Protein AF-A0A850CCC5-F1 (afdb_monomer)

Sequence (129 aa):
MDALTDAELTILGLLVEHPRHGYELEHVIEERGVRNWTALGFSSIYYVLDKLAKRGLIEAIGPRTSAKSRVPFAATEAGREQCAAATREALAEPSPVRARVLVAMANSAALPDDEVAAGLAERRAALRG

Solvent-accessible surface area (backbone atoms only — not comparable to full-atom values): 7593 Å² total; per-residue (Å²): 131,84,80,72,49,73,64,46,43,51,57,46,47,57,23,60,76,40,65,40,31,62,65,54,51,51,50,51,37,59,74,68,48,46,57,81,82,40,93,66,47,78,78,48,50,60,54,42,51,52,51,38,38,76,69,56,26,29,45,70,66,64,66,88,86,55,61,77,73,80,33,30,34,30,47,32,71,64,23,47,53,51,43,55,51,51,52,52,49,61,73,69,52,92,72,84,86,87,53,71,65,60,59,48,61,76,51,44,88,81,49,59,71,66,60,54,51,48,56,53,50,52,50,53,52,67,76,72,110

Structure (mmCIF, N/CA/C/O backbone):
data_AF-A0A850CCC5-F1
#
_entry.id   AF-A0A850CCC5-F1
#
loop_
_atom_site.group_PDB
_atom_site.id
_atom_site.type_symbol
_atom_site.label_atom_id
_atom_site.label_alt_id
_atom_site.label_comp_id
_atom_site.label_asym_id
_atom_site.label_entity_id
_atom_site.label_seq_id
_atom_site.pdbx_PDB_ins_code
_atom_site.Cartn_x
_atom_site.Cartn_y
_atom_site.Cartn_z
_atom_site.occupancy
_atom_site.B_iso_or_equiv
_atom_site.auth_seq_id
_atom_site.auth_comp_id
_atom_site.auth_asym_id
_atom_site.auth_atom_id
_atom_site.pdbx_PDB_model_num
ATOM 1 N N . MET A 1 1 ? -21.504 5.387 1.496 1.00 58.50 1 MET A N 1
ATOM 2 C CA . MET A 1 1 ? -20.185 5.063 2.075 1.00 58.50 1 MET A CA 1
ATOM 3 C C . MET A 1 1 ? -19.162 5.363 1.008 1.00 58.50 1 MET A C 1
ATOM 5 O O . MET A 1 1 ? -19.323 4.852 -0.090 1.00 58.50 1 MET A O 1
ATOM 9 N N . ASP A 1 2 ? -18.180 6.208 1.301 1.00 78.31 2 ASP A N 1
ATOM 10 C CA . ASP A 1 2 ? -17.148 6.543 0.319 1.00 78.31 2 ASP A CA 1
ATOM 11 C C . ASP A 1 2 ? -16.239 5.333 0.084 1.00 78.31 2 ASP A C 1
ATOM 13 O O . ASP A 1 2 ? -15.837 4.653 1.042 1.00 78.31 2 ASP A O 1
ATOM 17 N N . ALA A 1 3 ? -15.933 5.068 -1.188 1.00 89.19 3 ALA A N 1
ATOM 18 C CA . ALA A 1 3 ? -15.021 4.007 -1.595 1.00 89.19 3 ALA A CA 1
ATOM 19 C C . ALA A 1 3 ? -13.651 4.179 -0.918 1.00 89.19 3 ALA A C 1
ATOM 21 O O . ALA A 1 3 ? -13.202 5.300 -0.657 1.00 89.19 3 ALA A O 1
ATOM 22 N N . LEU A 1 4 ? -13.002 3.060 -0.590 1.00 95.19 4 LEU A N 1
ATOM 23 C CA . LEU A 1 4 ? -11.626 3.084 -0.101 1.00 95.19 4 LEU A CA 1
ATOM 24 C C . LEU A 1 4 ? -10.692 3.351 -1.280 1.00 95.19 4 LEU A C 1
ATOM 26 O O . LEU A 1 4 ? -10.843 2.748 -2.337 1.00 95.19 4 LEU A O 1
ATOM 30 N N . THR A 1 5 ? -9.708 4.226 -1.095 1.00 94.12 5 THR A N 1
ATOM 31 C CA . THR A 1 5 ? -8.573 4.292 -2.025 1.00 94.12 5 THR A CA 1
ATOM 32 C C . THR A 1 5 ? -7.680 3.060 -1.865 1.00 94.12 5 THR A C 1
ATOM 34 O O . THR A 1 5 ? -7.700 2.423 -0.813 1.00 94.12 5 THR A O 1
ATOM 37 N N . ASP A 1 6 ? -6.815 2.767 -2.841 1.00 92.88 6 ASP A N 1
ATOM 38 C CA . ASP A 1 6 ? -5.849 1.657 -2.742 1.00 92.88 6 ASP A CA 1
ATOM 39 C C . ASP A 1 6 ? -4.980 1.750 -1.481 1.00 92.88 6 ASP A C 1
ATOM 41 O O . ASP A 1 6 ? -4.706 0.751 -0.819 1.00 92.88 6 ASP A O 1
ATOM 45 N N . ALA A 1 7 ? -4.584 2.969 -1.104 1.00 94.81 7 ALA A N 1
ATOM 46 C CA . ALA A 1 7 ? -3.826 3.236 0.113 1.00 94.81 7 ALA A CA 1
ATOM 47 C C . ALA A 1 7 ? -4.641 2.931 1.383 1.00 94.81 7 ALA A C 1
ATOM 49 O O . ALA A 1 7 ? -4.128 2.309 2.312 1.00 94.81 7 ALA A O 1
ATOM 50 N N . GLU A 1 8 ? -5.910 3.350 1.424 1.00 96.75 8 GLU A N 1
ATOM 51 C CA . GLU A 1 8 ? -6.816 3.050 2.537 1.00 96.75 8 GLU A CA 1
ATOM 52 C C . GLU A 1 8 ? -7.097 1.552 2.648 1.00 96.75 8 GLU A C 1
ATOM 54 O O . GLU A 1 8 ? -7.016 1.009 3.747 1.00 96.75 8 GLU A O 1
ATOM 59 N N . LEU A 1 9 ? -7.378 0.882 1.526 1.00 97.06 9 LEU A N 1
ATOM 60 C CA . LEU A 1 9 ? -7.625 -0.556 1.471 1.00 97.06 9 LEU A CA 1
ATOM 61 C C . LEU A 1 9 ? -6.391 -1.352 1.903 1.00 97.06 9 LEU A C 1
ATOM 63 O O . LEU A 1 9 ? -6.512 -2.291 2.684 1.00 97.06 9 LEU A O 1
ATOM 67 N N . THR A 1 10 ? -5.201 -0.940 1.463 1.00 97.25 10 THR A N 1
ATOM 68 C CA . THR A 1 10 ? -3.936 -1.575 1.851 1.00 97.25 10 THR A CA 1
ATOM 69 C C . THR A 1 10 ? -3.699 -1.471 3.357 1.00 97.25 10 THR A C 1
ATOM 71 O O . THR A 1 10 ? -3.488 -2.487 4.016 1.00 97.25 10 THR A O 1
ATOM 74 N N . ILE A 1 11 ? -3.769 -0.262 3.932 1.00 97.62 11 ILE A N 1
ATOM 75 C CA . ILE A 1 11 ? -3.559 -0.067 5.376 1.00 97.62 11 ILE A CA 1
ATOM 76 C C . ILE A 1 11 ? -4.628 -0.792 6.193 1.00 97.62 11 ILE A C 1
ATOM 78 O O . ILE A 1 11 ? -4.301 -1.447 7.181 1.00 97.62 11 ILE A O 1
ATOM 82 N N . LEU A 1 12 ? -5.896 -0.701 5.787 1.00 98.31 12 LEU A N 1
ATOM 83 C CA . LEU A 1 12 ? -6.985 -1.371 6.487 1.00 98.31 12 LEU A CA 1
ATOM 84 C C . LEU A 1 12 ? -6.821 -2.895 6.438 1.00 98.31 12 LEU A C 1
ATOM 86 O O . LEU A 1 12 ? -6.954 -3.533 7.475 1.00 98.31 12 LEU A O 1
ATOM 90 N N . GLY A 1 13 ? -6.444 -3.464 5.290 1.00 98.25 13 GLY A N 1
ATOM 91 C CA . GLY A 1 13 ? -6.158 -4.893 5.147 1.00 98.25 13 GLY A CA 1
ATOM 92 C C . GLY A 1 13 ? -5.050 -5.374 6.088 1.00 98.25 13 GLY A C 1
ATOM 93 O O . GLY A 1 13 ? -5.229 -6.367 6.790 1.00 98.25 13 GLY A O 1
ATOM 94 N N . LEU A 1 14 ? -3.950 -4.621 6.201 1.00 98.00 14 LEU A N 1
ATOM 95 C CA . LEU A 1 14 ? -2.865 -4.941 7.141 1.00 98.00 14 LEU A CA 1
ATOM 96 C C . LEU A 1 14 ? -3.310 -4.926 8.612 1.00 98.00 14 LEU A C 1
ATOM 98 O O . LEU A 1 14 ? -2.759 -5.677 9.417 1.00 98.00 14 LEU A O 1
ATOM 102 N N . LEU A 1 15 ? -4.284 -4.079 8.959 1.00 98.38 15 LEU A N 1
ATOM 103 C CA . LEU A 1 15 ? -4.872 -3.988 10.300 1.00 98.38 15 LEU A CA 1
ATOM 104 C C . LEU A 1 15 ? -5.980 -5.021 10.554 1.00 98.38 15 LEU A C 1
ATOM 106 O O . LEU A 1 15 ? -6.283 -5.319 11.710 1.00 98.38 15 LEU A O 1
ATOM 110 N N . VAL A 1 16 ? -6.592 -5.552 9.491 1.00 98.62 16 VAL A N 1
ATOM 111 C CA . VAL A 1 16 ? -7.513 -6.695 9.555 1.00 98.62 16 VAL A CA 1
ATOM 112 C C . VAL A 1 16 ? -6.747 -7.984 9.850 1.00 98.62 16 VAL A C 1
ATOM 114 O O . VAL A 1 16 ? -7.249 -8.806 10.609 1.00 98.62 16 VAL A O 1
ATOM 117 N N . GLU A 1 17 ? -5.535 -8.150 9.306 1.00 97.81 17 GLU A N 1
ATOM 118 C CA . GLU A 1 17 ? -4.666 -9.293 9.629 1.00 97.81 17 GLU A CA 1
ATOM 119 C C . GLU A 1 17 ? -4.344 -9.349 11.125 1.00 97.81 17 GLU A C 1
ATOM 121 O O . GLU A 1 17 ? -4.484 -10.397 11.752 1.00 97.81 17 GLU A O 1
ATOM 126 N N . HIS A 1 18 ? -3.916 -8.221 11.697 1.00 96.62 18 HIS A N 1
ATOM 127 C CA . HIS A 1 18 ? -3.759 -8.043 13.134 1.00 96.62 18 HIS A CA 1
ATOM 128 C C . HIS A 1 18 ? -3.542 -6.564 13.491 1.00 96.62 18 HIS A C 1
ATOM 130 O O . HIS A 1 18 ? -3.134 -5.775 12.635 1.00 96.62 18 HIS A O 1
ATOM 136 N N . PRO A 1 19 ? -3.744 -6.173 14.763 1.00 97.06 19 PRO A N 1
ATOM 137 C CA . PRO A 1 19 ? -3.399 -4.835 15.222 1.00 97.06 19 PRO A CA 1
ATOM 138 C C . PRO A 1 19 ? -1.913 -4.521 15.021 1.00 97.06 19 PRO A C 1
ATOM 140 O O . PRO A 1 19 ? -1.063 -5.389 15.240 1.00 97.06 19 PRO A O 1
ATOM 143 N N . ARG A 1 20 ? -1.598 -3.289 14.606 1.00 96.19 20 ARG A N 1
ATOM 144 C CA . ARG A 1 20 ? -0.223 -2.845 14.309 1.00 96.19 20 ARG A CA 1
ATOM 145 C C . ARG A 1 20 ? 0.005 -1.388 14.671 1.00 96.19 20 ARG A C 1
ATOM 147 O O . ARG A 1 20 ? -0.896 -0.555 14.560 1.00 96.19 20 ARG A O 1
ATOM 154 N N . HIS A 1 21 ? 1.238 -1.058 15.030 1.00 93.56 21 HIS A N 1
ATOM 155 C CA . HIS A 1 21 ? 1.696 0.327 15.097 1.00 93.56 21 HIS A CA 1
ATOM 156 C C . HIS A 1 21 ? 1.989 0.906 13.705 1.00 93.56 21 HIS A 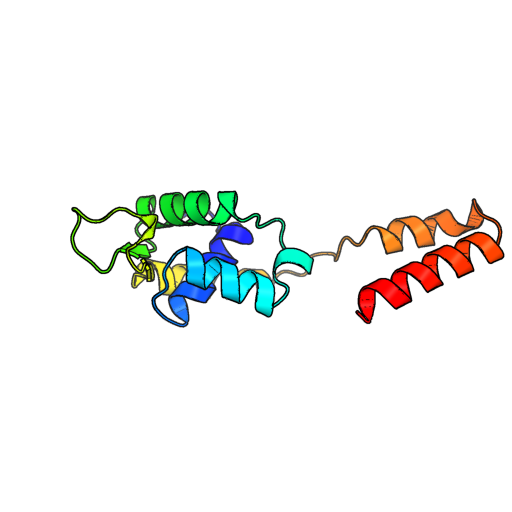C 1
ATOM 158 O O . HIS A 1 21 ? 2.266 0.178 12.753 1.00 93.56 21 HIS A O 1
ATOM 164 N N . GLY A 1 22 ? 2.028 2.240 13.599 1.00 92.12 22 GLY A N 1
ATOM 165 C CA . GLY A 1 22 ? 2.398 2.926 12.352 1.00 92.12 22 GLY A CA 1
ATOM 166 C C . GLY A 1 22 ? 3.764 2.505 11.790 1.00 92.12 22 GLY A C 1
ATOM 167 O O . GLY A 1 22 ? 3.902 2.353 10.582 1.00 92.12 22 GLY A O 1
ATOM 168 N N . TYR A 1 23 ? 4.755 2.257 12.653 1.00 92.06 23 TYR A N 1
ATOM 169 C CA . TYR A 1 23 ? 6.082 1.795 12.226 1.00 92.06 23 TYR A CA 1
ATOM 170 C C . TYR A 1 23 ? 6.095 0.323 11.779 1.00 92.06 23 TYR A C 1
ATOM 172 O O . TYR A 1 23 ? 6.888 -0.052 10.924 1.00 92.06 23 TYR A O 1
ATOM 180 N N . GLU A 1 24 ? 5.214 -0.520 12.322 1.00 94.81 24 GLU A N 1
ATOM 181 C CA . GLU A 1 24 ? 5.097 -1.921 11.891 1.00 94.81 24 GLU A CA 1
ATOM 182 C C . GLU A 1 24 ? 4.419 -2.007 10.530 1.00 94.81 24 GLU A C 1
ATOM 184 O O . GLU A 1 24 ? 4.796 -2.832 9.706 1.00 94.81 24 GLU A O 1
ATOM 189 N N . LEU A 1 25 ? 3.443 -1.128 10.275 1.00 95.69 25 LEU A N 1
ATOM 190 C CA . LEU A 1 25 ? 2.858 -0.973 8.945 1.00 95.69 25 LEU A CA 1
ATOM 191 C C . LEU A 1 25 ? 3.927 -0.578 7.926 1.00 95.69 25 LEU A C 1
ATOM 193 O O . LEU A 1 25 ? 3.985 -1.190 6.865 1.00 95.69 25 LEU A O 1
ATOM 197 N N . GLU A 1 26 ? 4.790 0.385 8.264 1.00 95.25 26 GLU A N 1
ATOM 198 C CA . GLU A 1 26 ? 5.926 0.760 7.414 1.00 95.25 26 GLU A CA 1
ATOM 199 C C . GLU A 1 26 ? 6.812 -0.445 7.090 1.00 95.25 26 GLU A C 1
ATOM 201 O O . GLU A 1 26 ? 7.096 -0.699 5.921 1.00 95.25 26 GLU A O 1
ATOM 206 N N . HIS A 1 27 ? 7.182 -1.225 8.107 1.00 95.38 27 HIS A N 1
ATOM 207 C CA . HIS A 1 27 ? 8.038 -2.391 7.921 1.00 95.38 27 HIS A CA 1
ATOM 208 C C . HIS A 1 27 ? 7.419 -3.425 6.969 1.00 95.38 27 HIS A C 1
ATOM 210 O O . HIS A 1 27 ? 8.083 -3.896 6.052 1.00 95.38 27 HIS A O 1
ATOM 216 N N . VAL A 1 28 ? 6.127 -3.724 7.125 1.00 96.31 28 VAL A N 1
ATOM 217 C CA . VAL A 1 28 ? 5.425 -4.671 6.243 1.00 96.31 28 VAL A CA 1
ATOM 218 C C . VAL A 1 28 ? 5.276 -4.130 4.821 1.00 96.31 28 VAL A C 1
ATOM 220 O O . VAL A 1 28 ? 5.346 -4.894 3.859 1.00 96.31 28 VAL A O 1
ATOM 223 N N . ILE A 1 29 ? 5.057 -2.822 4.667 1.00 95.38 29 ILE A N 1
ATOM 224 C CA . ILE A 1 29 ? 4.969 -2.162 3.357 1.00 95.38 29 ILE A CA 1
ATOM 225 C C . ILE A 1 29 ? 6.287 -2.301 2.594 1.00 95.38 29 ILE A C 1
ATOM 227 O O . ILE A 1 29 ? 6.265 -2.579 1.391 1.00 95.38 29 ILE A O 1
ATOM 231 N N . GLU A 1 30 ? 7.416 -2.131 3.282 1.00 94.25 30 GLU A N 1
ATOM 232 C CA . GLU A 1 30 ? 8.745 -2.362 2.718 1.00 94.25 30 GLU A CA 1
ATOM 233 C C . GLU A 1 30 ? 8.968 -3.840 2.394 1.00 94.25 30 GLU A C 1
ATOM 235 O O . GLU A 1 30 ? 9.267 -4.170 1.248 1.00 94.25 30 GLU A O 1
ATOM 240 N N . GLU A 1 31 ? 8.746 -4.730 3.364 1.00 95.06 31 GLU A N 1
ATOM 241 C CA . GLU A 1 31 ? 8.993 -6.172 3.236 1.00 95.06 31 GLU A CA 1
ATOM 242 C C . GLU A 1 31 ? 8.194 -6.804 2.087 1.00 95.06 31 GLU A C 1
ATOM 244 O O . GLU A 1 31 ? 8.724 -7.594 1.307 1.00 95.06 31 GLU A O 1
ATOM 249 N N . ARG A 1 32 ? 6.918 -6.431 1.936 1.00 94.38 32 ARG A N 1
ATOM 250 C CA . ARG A 1 32 ? 6.041 -6.954 0.876 1.00 94.38 32 ARG A CA 1
ATOM 251 C C . ARG A 1 32 ? 6.190 -6.212 -0.456 1.00 94.38 32 ARG A C 1
ATOM 253 O O . ARG A 1 32 ? 5.458 -6.512 -1.401 1.00 94.38 32 ARG A O 1
ATOM 260 N N . GLY A 1 33 ? 7.070 -5.211 -0.542 1.00 92.31 33 GLY A N 1
ATOM 261 C CA . GLY A 1 33 ? 7.240 -4.396 -1.744 1.00 92.31 33 GLY A CA 1
ATOM 262 C C . GLY A 1 33 ? 5.950 -3.694 -2.179 1.00 92.31 33 GLY A C 1
ATOM 263 O O . GLY A 1 33 ? 5.719 -3.507 -3.373 1.00 92.31 33 GLY A O 1
ATOM 264 N N . VAL A 1 34 ? 5.090 -3.310 -1.228 1.00 93.75 34 VAL A N 1
ATOM 265 C CA . VAL A 1 34 ? 3.768 -2.692 -1.475 1.00 93.75 34 VAL A CA 1
ATOM 266 C C . VAL A 1 34 ? 3.880 -1.427 -2.331 1.00 93.75 34 VAL A C 1
ATOM 268 O O . VAL A 1 34 ? 2.997 -1.096 -3.123 1.00 93.75 34 VAL A O 1
ATOM 271 N N . ARG A 1 35 ? 5.010 -0.727 -2.220 1.00 90.94 35 ARG A N 1
ATOM 272 C CA . ARG A 1 35 ? 5.321 0.485 -2.990 1.00 90.94 35 ARG A CA 1
ATOM 273 C C . ARG A 1 35 ? 5.551 0.242 -4.477 1.00 90.94 35 ARG A C 1
ATOM 275 O O . ARG A 1 35 ? 5.504 1.184 -5.258 1.00 90.94 35 ARG A O 1
ATOM 282 N N . ASN A 1 36 ? 5.757 -1.006 -4.889 1.00 87.00 36 ASN A N 1
ATOM 283 C CA . ASN A 1 36 ? 5.896 -1.346 -6.303 1.00 87.00 36 ASN A CA 1
ATOM 284 C C . ASN A 1 36 ? 4.560 -1.248 -7.054 1.00 87.00 36 ASN A C 1
ATOM 286 O O . ASN A 1 36 ? 4.553 -1.154 -8.280 1.00 87.00 36 ASN A O 1
ATOM 290 N N . TRP A 1 37 ? 3.437 -1.271 -6.331 1.00 85.69 37 TRP A N 1
ATOM 291 C CA . TRP A 1 37 ? 2.089 -1.259 -6.902 1.00 85.69 37 TRP A CA 1
ATOM 292 C C . TRP A 1 37 ? 1.131 -0.272 -6.212 1.00 85.69 37 TRP A C 1
ATOM 294 O O . TRP A 1 37 ? -0.007 -0.134 -6.648 1.00 85.69 37 TRP A O 1
ATOM 304 N N . THR A 1 38 ? 1.592 0.487 -5.210 1.00 85.75 38 THR A N 1
ATOM 305 C CA . THR A 1 38 ? 0.854 1.613 -4.608 1.00 85.75 38 THR A CA 1
ATOM 306 C C . THR A 1 38 ? 1.735 2.852 -4.461 1.00 85.75 38 THR A C 1
ATOM 308 O O . THR A 1 38 ? 2.943 2.755 -4.266 1.00 85.75 38 THR A O 1
ATOM 311 N N . ALA A 1 39 ? 1.127 4.042 -4.461 1.00 83.44 39 ALA A N 1
ATOM 312 C CA . ALA A 1 39 ? 1.817 5.310 -4.194 1.00 83.44 39 ALA A CA 1
ATOM 313 C C . ALA A 1 39 ? 1.974 5.621 -2.684 1.00 83.44 39 ALA A C 1
ATOM 315 O O . ALA A 1 39 ? 1.994 6.784 -2.277 1.00 83.44 39 ALA A O 1
ATOM 316 N N . LEU A 1 40 ? 2.026 4.596 -1.827 1.00 90.12 40 LEU A N 1
ATOM 317 C CA . LEU A 1 40 ? 1.988 4.753 -0.374 1.00 90.12 40 LEU A CA 1
ATOM 318 C C . LEU A 1 40 ? 3.374 5.109 0.202 1.00 90.12 40 LEU A C 1
ATOM 320 O O . LEU A 1 40 ? 4.219 4.247 0.455 1.00 90.12 40 LEU A O 1
ATOM 324 N N . GLY A 1 41 ? 3.609 6.403 0.430 1.00 89.69 41 GLY A N 1
ATOM 325 C CA . GLY A 1 41 ? 4.792 6.896 1.145 1.00 89.69 41 GLY A CA 1
ATOM 326 C C . GLY A 1 41 ? 4.652 6.806 2.670 1.00 89.69 41 GLY A C 1
ATOM 327 O O . GLY A 1 41 ? 3.540 6.746 3.192 1.00 89.69 41 GLY A O 1
ATOM 328 N N . PHE A 1 42 ? 5.772 6.868 3.399 1.00 87.19 42 PHE A N 1
ATOM 329 C CA . PHE A 1 42 ? 5.793 6.823 4.872 1.00 87.19 42 PHE A CA 1
ATOM 330 C C . PHE A 1 42 ? 4.851 7.858 5.513 1.00 87.19 42 PHE A C 1
ATOM 332 O O . PHE A 1 42 ? 3.989 7.522 6.325 1.00 87.19 42 PHE A O 1
ATOM 339 N N . SER A 1 43 ? 4.946 9.125 5.092 1.00 87.38 43 SER A N 1
ATOM 340 C CA . SER A 1 43 ? 4.088 10.207 5.600 1.00 87.38 43 SER A CA 1
ATOM 341 C C . SER A 1 43 ? 2.600 9.970 5.319 1.00 87.38 43 SER A C 1
ATOM 343 O O . SER A 1 43 ? 1.741 10.430 6.073 1.00 87.38 43 SER A O 1
ATOM 345 N N . SER A 1 44 ? 2.280 9.226 4.256 1.00 91.94 44 SER A N 1
ATOM 346 C CA . SER A 1 44 ? 0.907 8.891 3.882 1.00 91.94 44 SER A CA 1
ATOM 347 C C . SER A 1 44 ? 0.289 7.848 4.812 1.00 91.94 44 SER A C 1
ATOM 349 O O . SER A 1 44 ? -0.926 7.865 4.977 1.00 91.94 44 SER A O 1
ATOM 351 N N . ILE A 1 45 ? 1.081 6.994 5.474 1.00 94.88 45 ILE A N 1
ATOM 352 C CA . ILE A 1 45 ? 0.569 5.979 6.411 1.00 94.88 45 ILE A CA 1
ATOM 353 C C . ILE A 1 45 ? -0.215 6.648 7.539 1.00 94.88 45 ILE A C 1
ATOM 355 O O . ILE A 1 45 ? -1.377 6.327 7.771 1.00 94.88 45 ILE A O 1
ATOM 359 N N . TYR A 1 46 ? 0.387 7.631 8.209 1.00 93.12 46 TYR A N 1
ATOM 360 C CA . TYR A 1 46 ? -0.256 8.317 9.331 1.00 93.12 46 TYR A CA 1
ATOM 361 C C . TYR A 1 46 ? -1.454 9.164 8.899 1.00 93.12 46 TYR A C 1
ATOM 363 O O . TYR A 1 46 ? -2.437 9.254 9.634 1.00 93.12 46 TYR A O 1
ATOM 371 N N . TYR A 1 47 ? -1.400 9.740 7.697 1.00 94.62 47 TYR A N 1
ATOM 372 C CA . TYR A 1 47 ? -2.547 10.422 7.105 1.00 94.62 47 TYR A CA 1
ATOM 373 C C . TYR A 1 47 ? -3.718 9.454 6.862 1.00 94.62 47 TYR A C 1
ATOM 375 O O . TYR A 1 47 ? -4.855 9.751 7.231 1.00 94.62 47 TYR A O 1
ATOM 383 N N . VAL A 1 48 ? -3.442 8.277 6.293 1.00 96.38 48 VAL A N 1
ATOM 384 C CA . VAL A 1 48 ? -4.447 7.236 6.038 1.00 96.38 48 VAL A CA 1
ATOM 385 C C . VAL A 1 48 ? -5.018 6.690 7.347 1.00 96.38 48 VAL A C 1
ATOM 387 O O . VAL A 1 48 ? -6.236 6.585 7.467 1.00 96.38 48 VAL A O 1
ATOM 390 N N . LEU A 1 49 ? -4.181 6.419 8.353 1.00 96.25 49 LEU A N 1
ATOM 391 C CA . LEU A 1 49 ? -4.631 6.003 9.686 1.00 96.25 49 LEU A CA 1
ATOM 392 C C . LEU A 1 49 ? -5.592 7.028 10.304 1.00 96.25 49 LEU A C 1
ATOM 394 O O . LEU A 1 49 ? -6.662 6.662 10.784 1.00 96.25 49 LEU A O 1
ATOM 398 N N . ASP A 1 50 ? -5.255 8.319 10.256 1.00 95.19 50 ASP A N 1
ATOM 399 C CA . ASP A 1 50 ? -6.127 9.375 10.781 1.00 95.19 50 ASP A CA 1
ATOM 400 C C . ASP A 1 50 ? -7.467 9.440 10.028 1.00 95.19 50 ASP A C 1
ATOM 402 O O . ASP A 1 50 ? -8.523 9.586 10.650 1.00 95.19 50 ASP A O 1
ATOM 406 N N . LYS A 1 51 ? -7.449 9.262 8.701 1.00 96.56 51 LYS A N 1
ATOM 407 C CA . LYS A 1 51 ? -8.658 9.232 7.869 1.00 96.56 51 LYS A CA 1
ATOM 408 C C . LYS A 1 51 ? -9.539 8.015 8.174 1.00 96.56 51 LYS A C 1
ATOM 410 O O . LYS A 1 51 ? -10.744 8.176 8.361 1.00 96.56 51 LYS A O 1
ATOM 415 N N . LEU A 1 52 ? -8.958 6.820 8.284 1.00 97.69 52 LEU A N 1
ATOM 416 C CA . LEU A 1 52 ? -9.675 5.593 8.650 1.00 97.69 52 LEU A CA 1
ATOM 417 C C . LEU A 1 52 ? -10.265 5.680 10.066 1.00 97.69 52 LEU A C 1
ATOM 419 O O . LEU A 1 52 ? -11.406 5.269 10.279 1.00 97.69 52 LEU A O 1
ATOM 423 N N . ALA A 1 53 ? -9.533 6.269 11.017 1.00 96.69 53 ALA A N 1
ATOM 424 C CA . ALA A 1 53 ? -10.002 6.456 12.389 1.00 96.69 53 ALA A CA 1
ATOM 425 C C .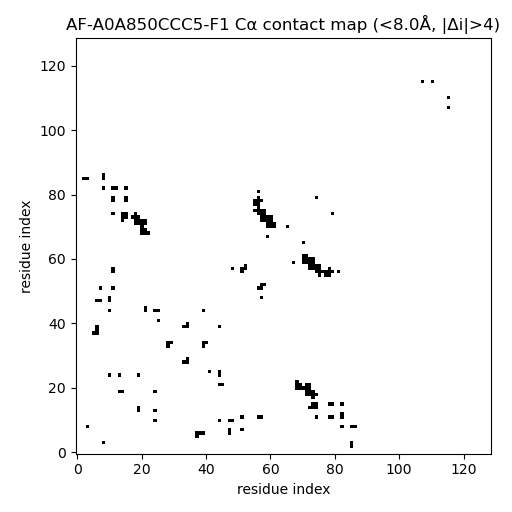 ALA A 1 53 ? -11.176 7.445 12.460 1.00 96.69 53 ALA A C 1
ATOM 427 O O . ALA A 1 53 ? -12.181 7.169 13.109 1.00 96.69 53 ALA A O 1
ATOM 428 N N . LYS A 1 54 ? -11.102 8.572 11.734 1.00 96.69 54 LYS A N 1
ATOM 429 C CA . LYS A 1 54 ? -12.215 9.537 11.610 1.00 96.69 54 LYS A CA 1
ATOM 430 C C . LYS A 1 54 ? -13.474 8.917 11.007 1.00 96.69 54 LYS A C 1
ATOM 432 O O . LYS A 1 54 ? -14.577 9.336 11.339 1.00 96.69 54 LYS A O 1
ATOM 437 N N . ARG A 1 55 ? -13.307 7.921 10.135 1.00 97.50 55 ARG A N 1
ATOM 438 C CA . ARG A 1 55 ? -14.400 7.144 9.535 1.00 97.50 55 ARG A CA 1
ATOM 439 C C . ARG A 1 55 ? -14.914 6.015 10.439 1.00 97.50 55 ARG A C 1
ATOM 441 O O . ARG A 1 55 ? -15.857 5.338 10.053 1.00 97.50 55 ARG A O 1
ATOM 448 N N . GLY A 1 56 ? -14.306 5.790 11.606 1.00 97.56 56 GLY A N 1
ATOM 449 C CA . GLY A 1 56 ? -14.680 4.710 12.525 1.00 97.56 56 GLY A CA 1
ATOM 450 C C . GLY A 1 56 ? -14.317 3.305 12.031 1.00 97.56 56 GLY A C 1
ATOM 451 O O . GLY A 1 56 ? -14.847 2.322 12.544 1.00 97.56 56 GLY A O 1
ATOM 452 N N . LEU A 1 57 ? -13.431 3.192 11.037 1.00 98.50 57 LEU A N 1
ATOM 453 C CA . LEU A 1 57 ? -13.016 1.905 10.460 1.00 98.50 57 LEU A CA 1
ATOM 454 C C . LEU A 1 57 ? -11.865 1.261 11.231 1.00 98.50 57 LEU A C 1
ATOM 456 O O . LEU A 1 57 ? -11.644 0.057 11.143 1.00 98.50 57 LEU A O 1
ATOM 460 N N . ILE A 1 58 ? -11.133 2.065 11.997 1.00 98.25 58 ILE A N 1
ATOM 461 C CA . ILE A 1 58 ? -10.090 1.599 12.904 1.00 98.25 58 ILE A CA 1
ATOM 462 C C . ILE A 1 58 ? -10.200 2.333 14.237 1.00 98.25 58 ILE A C 1
ATOM 464 O O . ILE A 1 58 ? -10.738 3.440 14.312 1.00 98.25 58 ILE A O 1
ATOM 468 N N . GLU A 1 59 ? -9.619 1.748 15.272 1.00 96.50 59 GLU A N 1
ATOM 469 C CA . GLU A 1 59 ? -9.493 2.342 16.597 1.00 96.50 59 GLU A CA 1
ATOM 470 C C . GLU A 1 59 ? -8.089 2.129 17.168 1.00 96.50 59 GLU A C 1
ATOM 472 O O . GLU A 1 59 ? -7.383 1.197 16.788 1.00 96.50 59 GLU A O 1
ATOM 477 N N . ALA A 1 60 ? -7.660 3.017 18.065 1.00 94.12 60 ALA A N 1
ATOM 478 C CA . ALA A 1 60 ? -6.379 2.886 18.749 1.00 94.12 60 ALA A CA 1
ATOM 479 C C . ALA A 1 60 ? -6.534 1.991 19.988 1.00 94.12 60 ALA A C 1
ATOM 481 O O . ALA A 1 60 ? -7.361 2.274 20.856 1.00 94.12 60 ALA A O 1
ATOM 482 N N . ILE A 1 61 ? -5.708 0.950 20.102 1.00 89.75 61 ILE A N 1
ATOM 483 C CA . ILE A 1 61 ? -5.673 0.051 21.260 1.00 89.75 61 ILE A CA 1
ATOM 484 C C . ILE A 1 61 ? -4.678 0.602 22.282 1.00 89.75 61 ILE A C 1
ATOM 486 O O . ILE A 1 61 ? -3.505 0.239 22.301 1.00 89.75 61 ILE A O 1
ATOM 490 N N . GLY A 1 62 ? -5.128 1.508 23.146 1.00 80.31 62 GLY A N 1
ATOM 491 C CA . GLY A 1 62 ? -4.290 2.010 24.233 1.00 80.31 62 GLY A CA 1
ATOM 492 C C . GLY A 1 62 ? -4.793 3.302 24.870 1.00 80.31 62 GLY A C 1
ATOM 493 O O . GLY A 1 62 ? -5.816 3.856 24.460 1.00 80.31 62 GLY A O 1
ATOM 494 N N . PRO A 1 63 ? -4.086 3.810 25.895 1.00 72.44 63 PRO A N 1
ATOM 495 C CA . PRO A 1 63 ? -4.479 5.024 26.592 1.00 72.44 63 PRO A CA 1
ATOM 496 C C . PRO A 1 63 ? -4.453 6.226 25.647 1.00 72.44 63 PRO A C 1
ATOM 498 O O . PRO A 1 63 ? -3.446 6.490 24.987 1.00 72.44 63 PRO A O 1
ATOM 501 N N . ARG A 1 64 ? -5.525 7.024 25.664 1.00 64.69 64 ARG A N 1
ATOM 502 C CA . ARG A 1 64 ? -5.673 8.255 24.862 1.00 64.69 64 ARG A CA 1
ATOM 503 C C . ARG A 1 64 ? -4.555 9.290 25.073 1.00 64.69 64 ARG A C 1
ATOM 505 O O . ARG A 1 64 ? -4.419 10.199 24.265 1.00 64.69 64 ARG A O 1
ATOM 512 N N . THR A 1 65 ? -3.788 9.168 26.156 1.00 65.81 65 THR A N 1
ATOM 513 C CA . THR A 1 65 ? -2.693 10.072 26.540 1.00 65.81 65 THR A CA 1
ATOM 514 C C . THR A 1 65 ? -1.368 9.765 25.842 1.00 65.81 65 THR A C 1
ATOM 516 O O . THR A 1 65 ? -0.452 10.584 25.880 1.00 65.81 65 THR A O 1
ATOM 519 N N . SER A 1 66 ? -1.239 8.596 25.214 1.00 67.00 66 SER A N 1
ATOM 520 C CA . SER A 1 66 ? -0.028 8.215 24.491 1.00 67.00 66 SER A CA 1
ATOM 521 C C . SER A 1 66 ? -0.015 8.818 23.081 1.00 67.00 66 SER A C 1
ATOM 523 O O . SER A 1 66 ? -1.054 8.986 22.443 1.00 67.00 66 SER A O 1
ATOM 525 N N . ALA A 1 67 ? 1.169 9.202 22.594 1.00 68.31 67 ALA A N 1
ATOM 526 C CA . ALA A 1 67 ? 1.306 9.775 21.256 1.00 68.31 67 ALA A CA 1
ATOM 527 C C . ALA A 1 67 ? 0.778 8.789 20.198 1.00 68.31 67 ALA A C 1
ATOM 529 O O . ALA A 1 67 ? 1.154 7.619 20.233 1.00 68.31 67 ALA A O 1
ATOM 530 N N . LYS A 1 68 ? -0.033 9.258 19.232 1.00 63.72 68 LYS A N 1
ATOM 531 C CA . LYS A 1 68 ? -0.653 8.422 18.175 1.00 63.72 68 LYS A CA 1
ATOM 532 C C . LYS A 1 68 ? 0.340 7.492 17.457 1.00 63.72 68 LYS A C 1
ATOM 534 O O . LYS A 1 68 ? -0.047 6.412 17.036 1.00 63.72 68 LYS A O 1
ATOM 539 N N . SER A 1 69 ? 1.610 7.886 17.331 1.00 64.12 69 SER A N 1
ATOM 540 C CA . SER A 1 69 ? 2.661 7.071 16.701 1.00 64.12 69 SER A CA 1
ATOM 541 C C . SER A 1 69 ? 3.095 5.847 17.518 1.00 64.12 69 SER A C 1
ATOM 543 O O . SER A 1 69 ? 3.736 4.953 16.976 1.00 64.12 69 SER A O 1
ATOM 545 N N . ARG A 1 70 ? 2.756 5.792 18.811 1.00 75.38 70 ARG A N 1
ATOM 546 C CA . ARG A 1 70 ? 3.186 4.753 19.759 1.00 75.38 70 ARG A CA 1
ATOM 547 C C . ARG A 1 70 ? 2.058 3.809 20.173 1.00 75.38 70 ARG A C 1
ATOM 549 O O . ARG A 1 70 ? 2.287 2.963 21.026 1.00 75.38 70 ARG A O 1
ATOM 556 N N . VAL A 1 71 ? 0.864 3.937 19.590 1.00 87.25 71 VAL A N 1
ATOM 557 C CA . VAL A 1 71 ? -0.299 3.088 19.906 1.00 87.25 71 VAL A CA 1
ATOM 558 C C . VAL A 1 71 ? -0.597 2.173 18.723 1.00 87.25 71 VAL A C 1
ATOM 560 O O . VAL A 1 71 ? -0.519 2.647 17.586 1.00 87.25 71 VAL A O 1
ATOM 563 N N . PRO A 1 72 ? -0.898 0.882 18.941 1.00 93.38 72 PRO A N 1
ATOM 564 C CA . PRO A 1 72 ? -1.390 0.027 17.877 1.00 93.38 72 PRO A CA 1
ATOM 565 C C . PRO A 1 72 ? -2.773 0.497 17.433 1.00 93.38 72 PRO A C 1
ATOM 567 O O . PRO A 1 72 ? -3.590 0.924 18.249 1.00 93.38 72 PRO A O 1
ATOM 570 N N . PHE A 1 73 ? -3.060 0.365 16.148 1.00 96.56 73 PHE A N 1
ATOM 571 C CA . PHE A 1 73 ? -4.410 0.481 15.617 1.00 96.56 73 PHE A CA 1
ATOM 572 C C . PHE A 1 73 ? -4.977 -0.910 15.363 1.00 96.56 73 PHE A C 1
ATOM 574 O O . PHE A 1 73 ? -4.226 -1.838 15.073 1.00 96.56 73 PHE A O 1
ATOM 581 N N . ALA A 1 74 ? -6.294 -1.051 15.445 1.00 98.00 74 ALA A N 1
ATOM 582 C CA . ALA A 1 74 ? -7.013 -2.255 15.059 1.00 98.00 74 ALA A CA 1
ATOM 583 C C . ALA A 1 74 ? -8.231 -1.910 14.213 1.00 98.00 74 ALA A C 1
ATOM 585 O O . ALA A 1 74 ? -8.853 -0.867 14.412 1.00 98.00 74 ALA A O 1
ATOM 586 N N . ALA A 1 75 ? -8.574 -2.793 13.277 1.00 98.56 75 ALA A N 1
ATOM 587 C CA . ALA A 1 75 ? -9.808 -2.670 12.518 1.00 98.56 75 ALA A CA 1
ATOM 588 C C . ALA A 1 75 ? -11.030 -2.860 13.433 1.00 98.56 75 ALA A C 1
ATOM 590 O O . ALA A 1 75 ? -11.082 -3.795 14.238 1.00 98.56 75 ALA A O 1
ATOM 591 N N . THR A 1 76 ? -12.032 -1.997 13.276 1.00 98.62 76 THR A N 1
ATOM 592 C CA . THR A 1 76 ? -13.356 -2.192 13.883 1.00 98.62 76 THR A CA 1
ATOM 593 C C . THR A 1 76 ? -14.145 -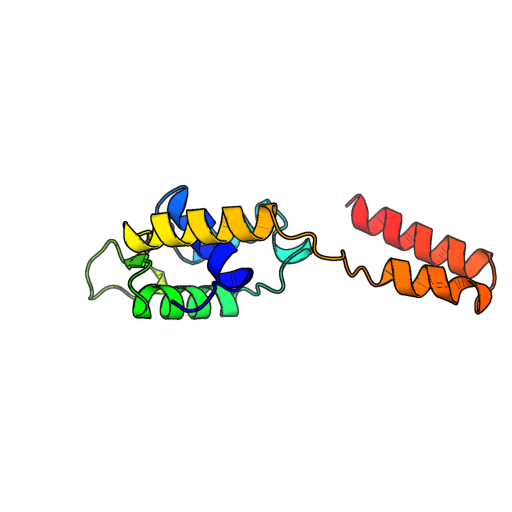3.239 13.090 1.00 98.62 76 THR A C 1
ATOM 595 O O . THR A 1 76 ? -13.695 -3.705 12.040 1.00 98.62 76 THR A O 1
ATOM 598 N N . GLU A 1 77 ? -15.340 -3.608 13.557 1.00 98.38 77 GLU A N 1
ATOM 599 C CA . GLU A 1 77 ? -16.220 -4.494 12.779 1.00 98.38 77 GLU A CA 1
ATOM 600 C C . GLU A 1 77 ? -16.609 -3.864 11.436 1.00 98.38 77 GLU A C 1
ATOM 602 O O . GLU A 1 77 ? -16.416 -4.470 10.387 1.00 98.38 77 GLU A O 1
ATOM 607 N N . ALA A 1 78 ? -17.010 -2.588 11.454 1.00 98.25 78 ALA A N 1
ATOM 608 C CA . ALA A 1 78 ? -17.283 -1.828 10.236 1.00 98.25 78 ALA A CA 1
ATOM 609 C C . ALA A 1 78 ? -16.052 -1.749 9.312 1.00 98.25 78 ALA A C 1
ATOM 611 O O . ALA A 1 78 ? -16.179 -1.828 8.091 1.00 98.25 78 ALA A O 1
ATOM 612 N N . GLY A 1 79 ? -14.846 -1.633 9.883 1.00 98.44 79 GLY A N 1
ATOM 613 C CA . GLY A 1 79 ? -13.592 -1.695 9.134 1.00 98.44 79 GLY A CA 1
ATOM 614 C C . GLY A 1 79 ? -13.383 -3.029 8.422 1.00 98.44 79 GLY A C 1
ATOM 615 O O . GLY A 1 79 ? -13.058 -3.044 7.236 1.00 98.44 79 GLY A O 1
ATOM 616 N N . ARG A 1 80 ? -13.608 -4.151 9.115 1.00 98.62 80 ARG A N 1
ATOM 617 C CA . ARG A 1 80 ? -13.517 -5.498 8.528 1.00 98.62 80 ARG A CA 1
ATOM 618 C C . ARG A 1 80 ? -14.514 -5.686 7.388 1.00 98.62 80 ARG A C 1
ATOM 620 O O . ARG A 1 80 ? -14.123 -6.121 6.305 1.00 98.62 80 ARG A O 1
ATOM 627 N N . GLU A 1 81 ? -15.773 -5.311 7.604 1.00 98.31 81 GLU A N 1
ATOM 628 C CA . GLU A 1 81 ? -16.826 -5.402 6.589 1.00 98.31 81 GLU A CA 1
ATOM 629 C C . GLU A 1 81 ? -16.500 -4.554 5.355 1.00 98.31 81 GLU A C 1
ATOM 631 O O . GLU A 1 81 ? -16.583 -5.042 4.222 1.00 98.31 81 GLU A O 1
ATOM 636 N N . GLN A 1 82 ? -16.073 -3.303 5.562 1.00 98.12 82 GLN A N 1
ATOM 637 C CA . GLN A 1 82 ? -15.738 -2.402 4.464 1.00 98.12 82 GLN A CA 1
ATOM 638 C C . GLN A 1 82 ? -14.487 -2.862 3.704 1.00 98.12 82 GLN A C 1
ATOM 640 O O . GLN A 1 82 ? -14.469 -2.788 2.474 1.00 98.12 82 GLN A O 1
ATOM 645 N N . CYS A 1 83 ? -13.473 -3.385 4.400 1.00 98.38 83 CYS A N 1
ATOM 646 C CA . CYS A 1 83 ? -12.304 -3.991 3.768 1.00 98.38 83 CYS A CA 1
ATOM 647 C C . CYS A 1 83 ? -12.719 -5.161 2.869 1.00 98.38 83 CYS A C 1
ATOM 649 O O . CYS A 1 83 ? -12.367 -5.189 1.694 1.00 98.38 83 CYS A O 1
ATOM 651 N N . ALA A 1 84 ? -13.529 -6.090 3.386 1.00 98.25 84 ALA A N 1
ATOM 652 C CA . ALA A 1 84 ? -13.983 -7.250 2.626 1.00 98.25 84 ALA A CA 1
ATOM 653 C C . ALA A 1 84 ? -14.838 -6.861 1.408 1.00 98.25 84 ALA A C 1
ATOM 655 O O . ALA A 1 84 ? -14.743 -7.503 0.361 1.00 98.25 84 ALA A O 1
ATOM 656 N N . ALA A 1 85 ? -15.682 -5.833 1.532 1.00 97.19 85 ALA A N 1
ATOM 657 C CA . ALA A 1 85 ? -16.481 -5.318 0.423 1.00 97.19 85 ALA A CA 1
ATOM 658 C C . ALA A 1 85 ? -15.601 -4.714 -0.681 1.00 97.19 85 ALA A C 1
ATOM 660 O O . ALA A 1 85 ? -15.723 -5.122 -1.834 1.00 97.19 85 ALA A O 1
ATOM 661 N N . ALA A 1 86 ? -14.674 -3.824 -0.319 1.00 96.75 86 ALA A N 1
ATOM 662 C CA . ALA A 1 86 ? -13.771 -3.181 -1.270 1.00 96.75 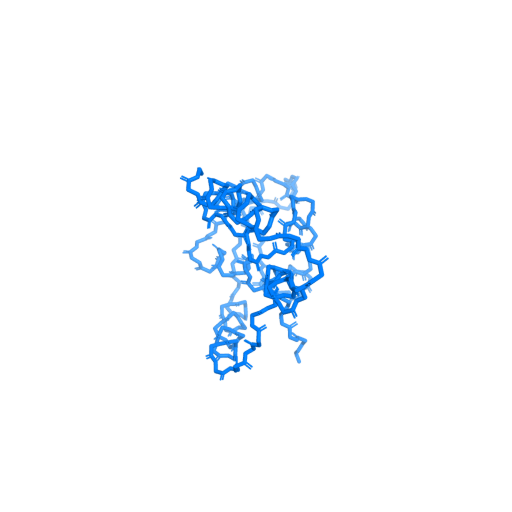86 ALA A CA 1
ATOM 663 C C . ALA A 1 86 ? -12.807 -4.182 -1.928 1.00 96.75 86 ALA A C 1
ATOM 665 O O . ALA A 1 86 ? -12.563 -4.104 -3.128 1.00 96.75 86 ALA A O 1
ATOM 666 N N . THR A 1 87 ? -12.305 -5.176 -1.186 1.00 96.75 87 THR A N 1
ATOM 667 C CA . THR A 1 87 ? -11.498 -6.258 -1.770 1.00 96.75 87 THR A CA 1
ATOM 668 C C . THR A 1 87 ? -12.298 -7.057 -2.799 1.00 96.75 87 THR A C 1
ATOM 670 O O . THR A 1 87 ? -11.778 -7.354 -3.869 1.00 96.75 87 THR A O 1
ATOM 673 N N . ARG A 1 88 ? -13.564 -7.396 -2.516 1.00 96.94 88 ARG A N 1
ATOM 674 C CA . ARG A 1 88 ? -14.421 -8.110 -3.478 1.00 96.94 88 ARG A CA 1
ATOM 675 C C . ARG A 1 88 ? -14.676 -7.295 -4.743 1.00 96.94 88 ARG A C 1
ATOM 677 O O . ARG A 1 88 ? -14.636 -7.862 -5.829 1.00 96.94 88 ARG A O 1
ATOM 684 N N . GLU A 1 89 ? -14.921 -5.998 -4.600 1.00 94.69 89 GLU A N 1
ATOM 685 C CA . GLU A 1 89 ? -15.093 -5.074 -5.724 1.00 94.69 89 GLU A CA 1
ATOM 686 C C . GLU A 1 89 ? -13.826 -5.009 -6.589 1.00 94.69 89 GLU A C 1
ATOM 688 O O . GLU A 1 89 ? -13.889 -5.299 -7.781 1.00 94.69 89 GLU A O 1
ATOM 693 N N . ALA A 1 90 ? -12.664 -4.770 -5.974 1.00 92.50 90 ALA A N 1
ATOM 694 C CA . ALA A 1 90 ? -11.381 -4.696 -6.673 1.00 92.50 90 ALA A CA 1
ATOM 695 C C . ALA A 1 90 ? -10.984 -6.013 -7.367 1.00 92.50 90 ALA A C 1
ATOM 697 O O . ALA A 1 90 ? -10.320 -5.992 -8.400 1.00 92.50 90 ALA A O 1
ATOM 698 N N . LEU A 1 91 ? -11.384 -7.166 -6.817 1.00 93.88 91 LEU A N 1
ATOM 699 C CA . LEU A 1 91 ? -11.174 -8.472 -7.452 1.00 93.88 91 LEU A CA 1
ATOM 700 C C . LEU A 1 91 ? -12.101 -8.706 -8.651 1.00 93.88 91 LEU A C 1
ATOM 702 O O . LEU A 1 91 ? -11.732 -9.434 -9.572 1.00 93.88 91 LEU A O 1
ATOM 706 N N . ALA A 1 92 ? -13.312 -8.148 -8.622 1.00 94.81 92 ALA A N 1
ATOM 707 C CA . ALA A 1 92 ? -14.306 -8.334 -9.672 1.00 94.81 92 ALA A CA 1
ATOM 708 C C . ALA A 1 92 ? -14.115 -7.363 -10.842 1.00 94.81 92 ALA A C 1
ATOM 710 O O . ALA A 1 92 ? -14.455 -7.713 -11.972 1.00 94.81 92 ALA A O 1
ATOM 711 N N . GLU A 1 93 ? -13.599 -6.159 -10.585 1.00 89.31 93 GLU A N 1
ATOM 712 C CA . GLU A 1 93 ? -13.438 -5.111 -11.590 1.00 89.31 93 GLU A CA 1
ATOM 713 C C . GLU A 1 93 ? -12.134 -5.280 -12.393 1.00 89.31 93 GLU A C 1
ATOM 715 O O . GLU A 1 93 ? -11.035 -5.105 -11.856 1.00 89.31 93 GLU A O 1
ATOM 720 N N . PRO A 1 94 ? -12.204 -5.569 -13.707 1.00 86.81 94 PRO A N 1
ATOM 721 C CA . PRO A 1 94 ? -11.014 -5.606 -14.541 1.00 86.81 94 PRO A CA 1
ATOM 722 C C . PRO A 1 94 ? -10.471 -4.186 -14.723 1.00 86.81 94 PRO A C 1
ATOM 724 O O . PRO A 1 94 ? -11.059 -3.368 -15.431 1.00 86.81 94 PRO A O 1
ATOM 727 N N . SER A 1 95 ? -9.318 -3.896 -14.125 1.00 84.25 95 SER A N 1
ATOM 728 C CA . SER A 1 95 ? -8.619 -2.624 -14.311 1.00 84.25 95 SER A CA 1
ATOM 729 C C . SER A 1 95 ? -7.359 -2.808 -15.173 1.00 84.25 95 SER A C 1
ATOM 731 O O . SER A 1 95 ? -6.622 -3.787 -15.021 1.00 84.25 95 SER A O 1
ATOM 733 N N . PRO A 1 96 ? -7.081 -1.899 -16.127 1.00 83.31 96 PRO A N 1
ATOM 734 C CA . PRO A 1 96 ? -5.897 -2.014 -16.964 1.00 83.31 96 PRO A CA 1
ATOM 735 C C . PRO A 1 96 ? -4.629 -1.733 -16.153 1.00 83.31 96 PRO A C 1
ATOM 737 O O . PRO A 1 96 ? -4.499 -0.683 -15.518 1.00 83.31 96 PRO A O 1
ATOM 740 N N . VAL A 1 97 ? -3.642 -2.626 -16.256 1.00 83.62 97 VAL A N 1
ATOM 741 C CA . VAL A 1 97 ? -2.305 -2.404 -15.694 1.00 83.62 97 VAL A CA 1
ATOM 742 C C . VAL A 1 97 ? -1.595 -1.318 -16.501 1.00 83.62 97 VAL A C 1
ATOM 744 O O . VAL A 1 97 ? -1.207 -1.512 -17.654 1.00 83.62 97 VAL A O 1
ATOM 747 N N . ARG A 1 98 ? -1.400 -0.149 -15.887 1.00 85.62 98 ARG A N 1
ATOM 748 C CA . ARG A 1 98 ? -0.718 0.991 -16.512 1.00 85.62 98 ARG A CA 1
ATOM 749 C C . ARG A 1 98 ? 0.772 0.973 -16.186 1.00 85.62 98 ARG A C 1
ATOM 751 O O . ARG A 1 98 ? 1.222 1.636 -15.259 1.00 85.62 98 ARG A O 1
ATOM 758 N N . ALA A 1 99 ? 1.552 0.236 -16.970 1.00 88.81 99 ALA A N 1
ATOM 759 C CA . ALA A 1 99 ? 3.007 0.205 -16.828 1.00 88.81 99 ALA A CA 1
ATOM 760 C C . ALA A 1 99 ? 3.690 1.101 -17.875 1.00 88.81 99 ALA A C 1
ATOM 762 O O . ALA A 1 99 ? 3.502 0.917 -19.077 1.00 88.81 99 ALA A O 1
ATOM 763 N N . ARG A 1 100 ? 4.546 2.039 -17.433 1.00 90.12 100 ARG A N 1
ATOM 764 C CA . ARG A 1 100 ? 5.273 2.969 -18.326 1.00 90.12 100 ARG A CA 1
ATOM 765 C C . ARG A 1 100 ? 6.077 2.250 -19.414 1.00 90.12 100 ARG A C 1
ATOM 767 O O . ARG A 1 100 ? 6.173 2.760 -20.525 1.00 90.12 100 ARG A O 1
ATOM 774 N N . VAL A 1 101 ? 6.596 1.057 -19.117 1.00 93.19 101 VAL A N 1
ATOM 775 C CA . VAL A 1 101 ? 7.320 0.231 -20.095 1.00 93.19 101 VAL A CA 1
ATOM 776 C C . VAL A 1 101 ? 6.450 -0.154 -21.293 1.00 93.19 101 VAL A C 1
ATOM 778 O O . VAL A 1 101 ? 6.953 -0.162 -22.404 1.00 93.19 101 VAL A O 1
ATOM 781 N N . LEU A 1 102 ? 5.145 -0.391 -21.119 1.00 93.94 102 LEU A N 1
ATOM 782 C CA . LEU A 1 102 ? 4.254 -0.731 -22.235 1.00 93.94 102 LEU A CA 1
ATOM 783 C C . LEU A 1 102 ? 4.091 0.452 -23.196 1.00 93.94 102 LEU A C 1
ATOM 785 O O . LEU A 1 102 ? 4.090 0.270 -24.409 1.00 93.94 102 LEU A O 1
ATOM 789 N N . VAL A 1 103 ? 4.030 1.672 -22.655 1.00 94.12 103 VAL A N 1
ATOM 790 C CA . VAL A 1 103 ? 4.018 2.901 -23.461 1.00 94.12 103 VAL A CA 1
ATOM 791 C C . VAL A 1 103 ? 5.342 3.066 -24.208 1.00 94.12 103 VAL A C 1
ATOM 793 O O . VAL A 1 103 ? 5.328 3.409 -25.385 1.00 94.12 103 VAL A O 1
ATOM 796 N N . ALA A 1 104 ? 6.478 2.798 -23.556 1.00 95.00 104 ALA A N 1
ATOM 797 C CA . ALA A 1 104 ? 7.787 2.842 -24.210 1.00 95.00 104 ALA A CA 1
ATOM 798 C C . ALA A 1 104 ? 7.886 1.815 -25.351 1.00 95.00 104 ALA A C 1
ATOM 800 O O . ALA A 1 104 ? 8.277 2.178 -26.453 1.00 95.00 104 ALA A O 1
ATOM 801 N N . MET A 1 105 ? 7.442 0.575 -25.122 1.00 94.94 105 MET A N 1
ATOM 802 C CA . MET A 1 105 ? 7.407 -0.476 -26.147 1.00 94.94 105 MET A CA 1
ATOM 803 C C . MET A 1 105 ? 6.532 -0.092 -27.342 1.00 94.94 105 MET A C 1
ATOM 805 O O . MET A 1 105 ? 6.928 -0.304 -28.480 1.00 94.94 105 MET A O 1
ATOM 809 N N . ALA A 1 106 ? 5.371 0.524 -27.108 1.00 96.31 106 ALA A N 1
ATOM 810 C CA . ALA A 1 106 ? 4.499 0.985 -28.189 1.00 96.31 106 ALA A CA 1
ATOM 811 C C . ALA A 1 106 ? 5.143 2.072 -29.073 1.00 96.31 106 ALA A C 1
ATOM 813 O O . ALA A 1 106 ? 4.718 2.267 -30.207 1.00 96.31 106 ALA A O 1
ATOM 814 N N . ASN A 1 107 ? 6.161 2.771 -28.564 1.00 97.00 107 ASN A N 1
ATOM 815 C CA . ASN A 1 107 ? 6.878 3.836 -29.264 1.00 97.00 107 ASN A CA 1
ATOM 816 C C . ASN A 1 107 ? 8.337 3.455 -29.578 1.00 97.00 107 ASN A C 1
ATOM 818 O O . ASN A 1 107 ? 9.124 4.325 -29.945 1.00 97.00 107 ASN A O 1
ATOM 822 N N . SER A 1 108 ? 8.720 2.178 -29.446 1.00 96.81 108 SER A N 1
ATOM 823 C CA . SER A 1 108 ? 10.123 1.753 -29.558 1.00 96.81 108 SER A CA 1
ATOM 824 C C . SER A 1 108 ? 10.713 1.973 -30.948 1.00 96.81 108 SER A C 1
ATOM 826 O O . SER A 1 108 ? 11.918 2.131 -31.068 1.00 96.81 108 SER A O 1
ATOM 828 N N . ALA A 1 109 ? 9.872 2.058 -31.984 1.00 96.62 109 ALA A N 1
ATOM 829 C CA . ALA A 1 109 ? 10.291 2.373 -33.351 1.00 96.62 109 ALA A CA 1
ATOM 830 C C . ALA A 1 109 ? 10.968 3.752 -33.492 1.00 96.62 109 ALA A C 1
ATOM 832 O O . ALA A 1 109 ? 11.578 4.028 -34.520 1.00 96.62 109 ALA A O 1
ATOM 833 N N . ALA A 1 110 ? 10.852 4.623 -32.483 1.00 97.31 110 ALA A N 1
ATOM 834 C CA . ALA A 1 110 ? 11.561 5.898 -32.438 1.00 97.31 110 ALA A CA 1
ATOM 835 C C . ALA A 1 110 ? 13.041 5.771 -32.021 1.00 97.31 110 ALA A C 1
ATOM 837 O O . ALA A 1 110 ? 13.747 6.776 -32.049 1.00 97.31 110 ALA A O 1
ATOM 838 N N . LEU A 1 111 ? 13.502 4.581 -31.615 1.00 97.50 111 LEU A N 1
ATOM 839 C CA . LEU A 1 111 ? 14.857 4.329 -31.123 1.00 97.50 111 LEU A CA 1
ATOM 840 C C . LEU A 1 111 ? 15.572 3.254 -31.960 1.00 97.50 111 LEU A C 1
ATOM 842 O O . LEU A 1 111 ? 14.913 2.349 -32.476 1.00 97.50 111 LEU A O 1
ATOM 846 N N . PRO A 1 112 ? 16.913 3.312 -32.060 1.00 98.06 112 PRO A N 1
ATOM 847 C CA . PRO A 1 112 ? 17.725 2.189 -32.518 1.00 98.06 112 PRO A CA 1
ATOM 848 C C . PRO A 1 112 ? 17.518 0.923 -31.667 1.00 98.06 112 PRO A C 1
ATOM 850 O O . PRO A 1 112 ? 17.291 0.999 -30.456 1.00 98.06 112 PRO A O 1
ATOM 853 N N . ASP A 1 113 ? 17.635 -0.254 -32.288 1.00 96.81 113 ASP A N 1
ATOM 854 C CA . ASP A 1 113 ? 17.401 -1.549 -31.626 1.00 96.81 113 ASP A CA 1
ATOM 855 C C . ASP A 1 113 ? 18.332 -1.794 -30.424 1.00 96.81 113 ASP A C 1
ATOM 857 O O . ASP A 1 113 ? 17.930 -2.409 -29.432 1.00 96.81 113 ASP A O 1
ATOM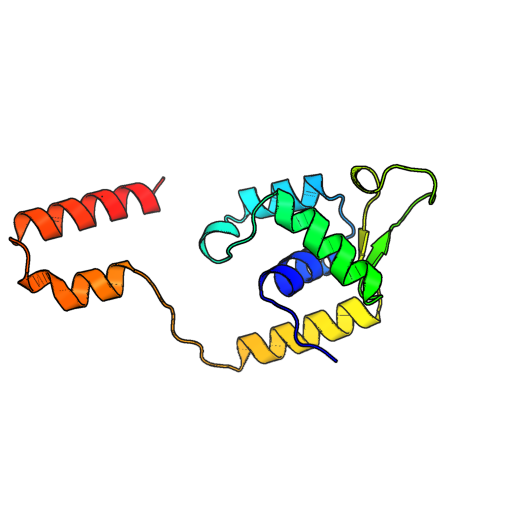 861 N N . ASP A 1 114 ? 19.573 -1.312 -30.487 1.00 98.06 114 ASP A N 1
ATOM 862 C CA . ASP A 1 114 ? 20.558 -1.438 -29.414 1.00 98.06 114 ASP A CA 1
ATOM 863 C C . ASP A 1 114 ? 20.200 -0.584 -28.189 1.00 98.06 114 ASP A C 1
ATOM 865 O O . ASP A 1 114 ? 20.350 -1.057 -27.059 1.00 98.06 114 ASP A O 1
ATOM 869 N N . GLU A 1 115 ? 19.633 0.610 -28.384 1.00 97.88 115 GLU A N 1
ATOM 870 C CA . GLU A 1 115 ? 19.120 1.443 -27.288 1.00 97.88 115 GLU A CA 1
ATOM 871 C C . GLU A 1 115 ? 17.902 0.800 -26.610 1.00 97.88 115 GLU A C 1
ATOM 873 O O . GLU A 1 115 ? 17.808 0.764 -25.377 1.00 97.88 115 GLU A O 1
ATOM 878 N N . VAL A 1 116 ? 16.989 0.223 -27.401 1.00 97.75 116 VAL A N 1
ATOM 879 C CA . VAL A 1 116 ? 15.841 -0.529 -26.868 1.00 97.75 116 VAL A CA 1
ATOM 880 C C . VAL A 1 116 ? 16.327 -1.725 -26.043 1.00 97.75 116 VAL A C 1
ATOM 882 O O . VAL A 1 116 ? 15.858 -1.942 -24.920 1.00 97.75 116 VAL A O 1
ATOM 885 N N . ALA A 1 117 ? 17.292 -2.489 -26.562 1.00 97.00 117 ALA A N 1
ATOM 886 C CA . ALA A 1 117 ? 17.857 -3.643 -25.870 1.00 97.00 117 ALA A CA 1
ATOM 887 C C . ALA A 1 117 ? 18.571 -3.252 -24.565 1.00 97.00 117 ALA A C 1
ATOM 889 O O . ALA A 1 117 ? 18.380 -3.923 -23.545 1.00 97.00 117 ALA A O 1
ATOM 890 N N . ALA A 1 118 ? 19.346 -2.163 -24.573 1.00 97.62 118 ALA A N 1
ATOM 891 C CA . ALA A 1 118 ? 20.033 -1.646 -23.392 1.00 97.62 118 ALA A CA 1
ATOM 892 C C . ALA A 1 118 ? 19.040 -1.253 -22.287 1.00 97.62 118 ALA A C 1
ATOM 894 O O . ALA A 1 118 ? 19.136 -1.758 -21.165 1.00 97.62 118 ALA A O 1
ATOM 895 N N . GLY A 1 119 ? 18.013 -0.459 -22.613 1.00 96.50 119 GLY A N 1
ATOM 896 C CA . GLY A 1 119 ? 16.998 -0.043 -21.639 1.00 96.50 119 GLY A CA 1
ATOM 897 C C . GLY A 1 119 ? 16.205 -1.218 -21.050 1.00 96.50 119 GLY A C 1
ATOM 898 O O . GL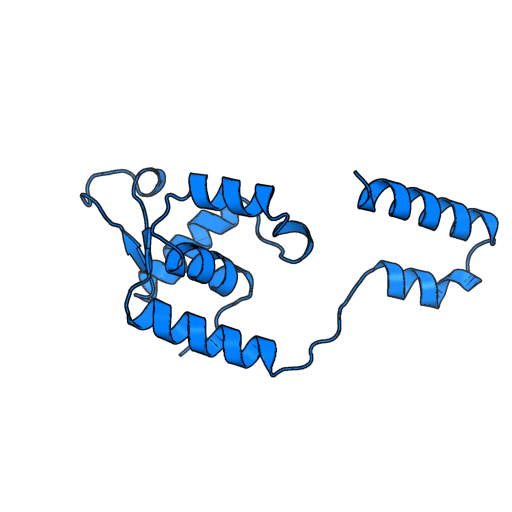Y A 1 119 ? 15.913 -1.256 -19.850 1.00 96.50 119 GLY A O 1
ATOM 899 N N . LEU A 1 120 ? 15.890 -2.235 -21.861 1.00 96.50 120 LEU A N 1
ATOM 900 C CA . LEU A 1 120 ? 15.243 -3.458 -21.372 1.00 96.50 120 LEU A CA 1
ATOM 901 C C . LEU A 1 120 ? 16.177 -4.310 -20.496 1.00 96.50 120 LEU A C 1
ATOM 903 O O . LEU A 1 120 ? 15.711 -4.935 -19.537 1.00 96.50 120 LEU A O 1
ATOM 907 N N . ALA A 1 121 ? 17.481 -4.333 -20.781 1.00 96.56 121 ALA A N 1
ATOM 908 C CA . ALA A 1 121 ? 18.469 -5.033 -19.965 1.00 96.56 121 ALA A CA 1
ATOM 909 C C . ALA A 1 121 ? 18.643 -4.380 -18.584 1.00 96.56 121 ALA A C 1
ATOM 911 O O . ALA A 1 121 ? 18.645 -5.100 -17.580 1.00 96.56 121 ALA A O 1
ATOM 912 N N . GLU A 1 122 ? 18.709 -3.048 -18.520 1.00 96.19 122 GLU A N 1
ATOM 913 C CA . GLU A 1 122 ? 18.731 -2.288 -17.262 1.00 96.19 122 GLU A CA 1
ATOM 914 C C . GLU A 1 122 ? 17.470 -2.549 -16.437 1.00 96.19 122 GLU A C 1
ATOM 916 O O . GLU A 1 122 ? 17.543 -2.913 -15.260 1.00 96.19 122 GLU A O 1
ATOM 921 N N . ARG A 1 123 ? 16.296 -2.474 -17.077 1.00 94.75 123 ARG A N 1
ATOM 922 C CA . ARG A 1 123 ? 15.022 -2.798 -16.429 1.00 94.75 123 ARG A CA 1
ATOM 923 C C . ARG A 1 123 ? 15.015 -4.219 -15.863 1.00 94.75 123 ARG A C 1
ATOM 925 O O . ARG A 1 123 ? 14.555 -4.423 -14.744 1.00 94.75 123 ARG A O 1
ATOM 932 N N . ARG A 1 124 ? 15.509 -5.208 -16.614 1.00 95.50 124 ARG A N 1
ATOM 933 C CA . ARG A 1 124 ? 15.602 -6.603 -16.151 1.00 95.50 124 ARG A CA 1
ATOM 934 C C . ARG A 1 124 ? 16.502 -6.736 -14.924 1.00 95.50 124 ARG A C 1
ATOM 936 O O . ARG A 1 124 ? 16.175 -7.530 -14.047 1.00 95.50 124 AR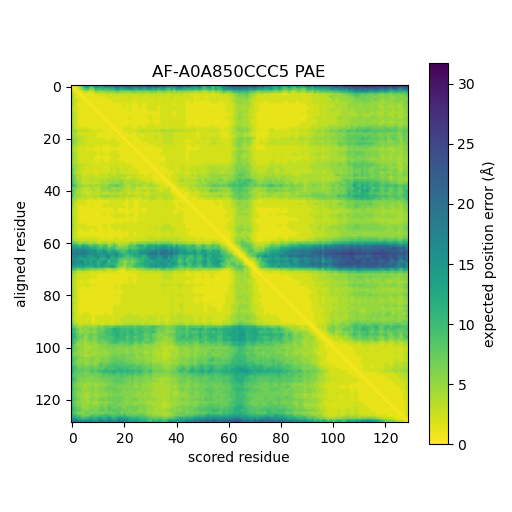G A O 1
ATOM 943 N N . ALA A 1 125 ? 17.618 -6.011 -14.871 1.00 95.50 125 ALA A N 1
ATOM 944 C CA . ALA A 1 125 ? 18.505 -6.020 -13.711 1.00 95.50 125 ALA A CA 1
ATOM 945 C C . ALA A 1 125 ? 17.799 -5.447 -12.472 1.00 95.50 125 ALA A C 1
ATOM 947 O O . ALA A 1 125 ? 17.811 -6.087 -11.426 1.00 95.50 125 ALA A O 1
ATOM 948 N N . ALA A 1 126 ? 17.096 -4.319 -12.619 1.00 90.81 126 ALA A N 1
ATOM 949 C CA . ALA A 1 126 ? 16.357 -3.682 -11.527 1.00 90.81 126 ALA A CA 1
ATOM 950 C C . ALA A 1 126 ? 15.184 -4.521 -10.984 1.00 90.81 126 ALA A C 1
ATOM 952 O O . ALA A 1 126 ? 14.825 -4.375 -9.827 1.00 90.81 126 ALA A O 1
ATOM 953 N N . LEU A 1 127 ? 14.579 -5.394 -11.799 1.00 87.75 127 LEU A N 1
ATOM 954 C CA . LEU A 1 127 ? 13.501 -6.297 -11.358 1.00 87.75 127 LEU A CA 1
ATOM 955 C C . LEU A 1 127 ? 14.004 -7.582 -10.678 1.00 87.75 127 LEU A C 1
ATOM 957 O O . LEU A 1 127 ? 13.191 -8.357 -10.180 1.00 87.75 127 LEU A O 1
ATOM 961 N N . ARG A 1 128 ? 15.310 -7.865 -10.743 1.00 83.31 128 ARG A N 1
ATOM 962 C CA . ARG A 1 128 ? 15.934 -9.063 -10.155 1.00 83.31 128 ARG A CA 1
ATOM 963 C C . ARG A 1 128 ? 16.706 -8.778 -8.866 1.00 83.31 128 ARG A C 1
ATOM 965 O O . ARG A 1 128 ? 17.108 -9.743 -8.21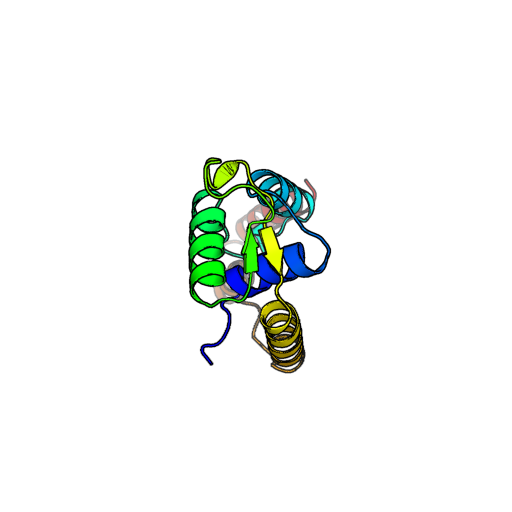9 1.00 83.31 128 ARG A O 1
ATOM 972 N N . GLY A 1 129 ? 16.974 -7.508 -8.566 1.00 65.06 129 GLY A N 1
ATOM 973 C CA . GLY A 1 129 ? 17.527 -7.060 -7.285 1.00 65.06 129 GLY A CA 1
ATOM 974 C C . GLY A 1 129 ? 16.414 -6.814 -6.287 1.00 65.06 129 GLY A C 1
ATOM 975 O O . GLY A 1 129 ? 16.654 -7.110 -5.100 1.00 65.06 129 GLY A O 1
#

Nearest PDB structures (foldseek):
  5x11-assembly2_E  TM=7.307E-01  e=3.131E-05  Bacillus spizizenii str. W23
  5x11-assembly3_D  TM=7.304E-01  e=4.072E-05  Bacillus spizizenii str. W23
  5zhv-assembly1_B  TM=7.318E-01  e=1.418E-04  Mycobacterium tuberculosis H37Rv
  2dpd-assembly1_B  TM=6.639E-01  e=1.830E-02  Bacillus subtilis
  2qby-assembly1_B  TM=6.455E-01  e=4.588E-02  Saccharolobus solfataricus

Radius of gyration: 19.17 Å; Cα contacts (8 Å, |Δi|>4): 106; chains: 1; bounding box: 41×20×60 Å

Organism: NCBI:txid1076443

InterPro domains:
  IPR005149 Transcription regulator PadR, N-terminal [PF03551] (11-84)
  IPR036388 Winged helix-like DNA-binding domain superfamily [G3DSA:1.10.10.10] (4-98)
  IPR036390 Winged helix DNA-binding domain superfamily [SSF46785] (8-128)

Foldseek 3Di:
DDAADPLLLLLLVVQAVHWDALVVSVVVCVVVVVVVPDVDDSVVSVVSVVVCVVVVQKDWDDDPPDDSRPTTIHGDPVNNVSSVVNVVVVVVDDDDDDDVVVVCVVVVVVDDPVVVVVVVVVVVVVVVD

Me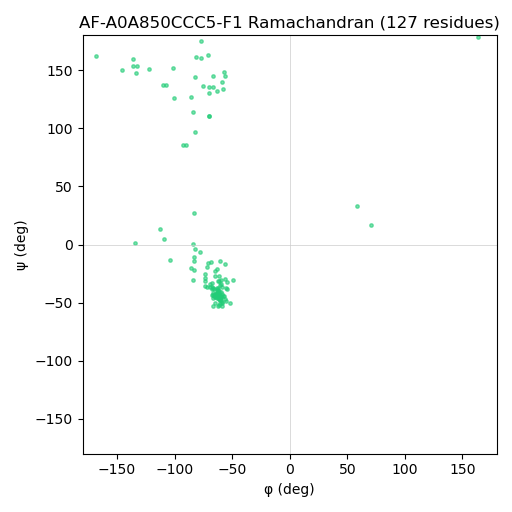an predicted aligned error: 5.21 Å

Secondary structure (DSSP, 8-state):
-PPPPHHHHHHHHHHHHS-B-HHHHHHHHHHTTGGGTS---HHHHHHHHHHHHHTTSEEE-S-TTS-GGGS-EEE-HHHHHHHHHHHHHHHHS------HHHHHHHTGGGS-HHHHHHHHHHHHHHTT-

pLDDT: mean 92.03, std 8.64, range [58.5, 98.62]